Protein AF-A0A7L3ZGU1-F1 (afdb_monomer_lite)

Organism: Fregetta grallaria (NCBI:txid79628)

pLDDT: mean 94.27, std 4.83, range [75.25, 98.44]

Radius of gyration: 15.14 Å; chains: 1; bounding box: 37×28×40 Å

Secondary structure (DSSP, 8-state):
-HHHHHHHHHHHHHHHHHHHHH-GGG-SHHHHHHHHHHHHHHHHHHHHTT-GGGS-GGGGHHHHHHHHHHHS--SSHHHHHHHHHH-TTS-HHHHHHHHHH----STT--PPPHHHHHHT-

Sequence (121 aa):
VQQVFKQLFYMINAVALNNLLLRKDVCSWSTGMQLRFNISQLEEWLHGKNLQQSGAAQTLEPLIQAAQLLQLKKKTSEDAEAICSLCMSLTTQQIVKILNLYTPVNEFEERVTVAFIRDIQ

Foldseek 3Di:
DLVVLLVVLLVVLVVVLVCLLPDLVQQALVNLVVLVVVLVVVCVVCVVVVSNVSCNNVSNQQVNLLSVLRNFDQPDLVSLVVNLVRNPVDDLVSSLSSLQSYDYPDPVDDRHDPVSSVSND

Structure (mmCIF, N/CA/C/O backbone):
data_AF-A0A7L3ZGU1-F1
#
_entry.id   AF-A0A7L3ZGU1-F1
#
loop_
_atom_site.group_PDB
_atom_site.id
_atom_site.type_symbol
_atom_site.label_atom_id
_atom_site.label_alt_id
_atom_site.label_comp_id
_atom_site.label_asym_id
_atom_site.label_entity_id
_atom_site.label_seq_id
_atom_site.pdbx_PDB_ins_code
_atom_site.Cartn_x
_atom_site.Cartn_y
_atom_site.Cartn_z
_atom_site.occupancy
_atom_site.B_iso_or_equiv
_atom_site.auth_seq_id
_atom_site.auth_comp_id
_atom_site.auth_asym_id
_atom_site.auth_atom_id
_atom_site.pdbx_PDB_model_num
ATOM 1 N N . VAL A 1 1 ? -17.317 0.856 22.637 1.00 84.81 1 VAL A N 1
ATOM 2 C CA . VAL A 1 1 ? -17.214 1.769 21.467 1.00 84.81 1 VAL A CA 1
ATOM 3 C C . VAL A 1 1 ? -15.838 1.725 20.803 1.00 84.81 1 VAL A C 1
ATOM 5 O O . VAL A 1 1 ? -15.791 1.520 19.603 1.00 84.81 1 VAL A O 1
ATOM 8 N N . GLN A 1 2 ? -14.720 1.837 21.533 1.00 91.88 2 GLN A N 1
ATOM 9 C CA . GLN A 1 2 ? -13.368 1.788 20.937 1.00 91.88 2 GLN A CA 1
ATOM 10 C C . GLN A 1 2 ? -13.108 0.549 20.057 1.00 91.88 2 GLN A C 1
ATOM 12 O O . GLN A 1 2 ? -12.608 0.685 18.946 1.00 91.88 2 GLN A O 1
ATOM 17 N N . GLN A 1 3 ? -13.530 -0.641 20.501 1.00 94.94 3 GLN A N 1
ATOM 18 C CA . GLN A 1 3 ? -13.408 -1.873 19.708 1.00 94.94 3 GLN A CA 1
ATOM 19 C C . GLN A 1 3 ? -14.161 -1.816 18.369 1.00 94.94 3 GLN A C 1
ATOM 21 O O . GLN A 1 3 ? -13.691 -2.379 17.388 1.00 94.94 3 GLN A O 1
ATOM 26 N N . VAL A 1 4 ? -15.291 -1.101 18.308 1.00 96.44 4 VAL A N 1
ATOM 27 C CA . VAL A 1 4 ? -16.052 -0.919 17.062 1.00 96.44 4 VAL A CA 1
ATOM 28 C C . VAL A 1 4 ? -15.209 -0.139 16.058 1.00 96.44 4 VAL A C 1
ATOM 30 O O . VAL A 1 4 ? -15.068 -0.566 14.920 1.00 96.44 4 VAL A O 1
ATOM 33 N N . PHE A 1 5 ? -14.578 0.956 16.487 1.00 95.38 5 PHE A N 1
ATOM 34 C CA . PHE A 1 5 ? -13.709 1.745 15.611 1.00 95.38 5 PHE A CA 1
ATOM 35 C C . PHE A 1 5 ? -12.442 0.997 15.209 1.00 95.38 5 PHE A C 1
ATOM 37 O O . PHE A 1 5 ? -12.065 1.047 14.043 1.00 95.38 5 PHE A O 1
ATOM 44 N N . LYS A 1 6 ? -11.842 0.228 16.124 1.00 97.31 6 LYS A N 1
ATOM 45 C CA . LYS A 1 6 ? -10.731 -0.665 15.780 1.00 97.31 6 LYS A CA 1
ATOM 46 C C . LYS A 1 6 ? -11.124 -1.658 14.681 1.00 97.31 6 LYS A C 1
ATOM 48 O O . LYS A 1 6 ? -10.388 -1.812 13.711 1.00 97.31 6 LYS A O 1
ATOM 53 N N . GLN A 1 7 ? -12.296 -2.284 14.796 1.00 97.88 7 GLN A N 1
ATOM 54 C CA . GLN A 1 7 ? -12.783 -3.229 13.790 1.00 97.88 7 GLN A CA 1
ATOM 55 C C . GLN A 1 7 ? -13.123 -2.544 12.459 1.00 97.88 7 GLN A C 1
ATOM 57 O O . GLN A 1 7 ? -12.828 -3.089 11.399 1.00 97.88 7 GLN A O 1
ATOM 62 N N . LEU A 1 8 ? -13.709 -1.344 12.492 1.00 97.56 8 LEU A N 1
ATOM 63 C CA . LEU A 1 8 ? -13.993 -0.565 11.284 1.00 97.56 8 LEU A CA 1
ATOM 64 C C . LEU A 1 8 ? -12.707 -0.191 10.537 1.00 97.56 8 LEU A C 1
ATOM 66 O O . LEU A 1 8 ? -12.645 -0.358 9.323 1.00 97.56 8 LEU A O 1
ATOM 70 N N . PHE A 1 9 ? -11.668 0.253 11.246 1.00 98.19 9 PHE A N 1
ATOM 71 C CA . PHE A 1 9 ? -10.379 0.595 10.637 1.00 98.19 9 PHE A CA 1
ATOM 72 C C . PHE A 1 9 ? -9.679 -0.638 10.060 1.00 98.19 9 PHE A C 1
ATOM 74 O O . PHE A 1 9 ? -9.159 -0.579 8.946 1.00 98.19 9 PHE A O 1
ATOM 81 N N . TYR A 1 10 ? -9.771 -1.781 10.743 1.00 98.06 10 TYR A N 1
ATOM 82 C CA . TYR A 1 10 ? -9.307 -3.052 10.195 1.00 98.06 10 TYR A CA 1
ATOM 83 C C . TYR A 1 10 ? -10.030 -3.413 8.886 1.00 98.06 10 TYR A C 1
ATOM 85 O O . TYR A 1 10 ? -9.392 -3.840 7.926 1.00 98.06 10 TYR A O 1
ATOM 93 N N . MET A 1 11 ? -11.349 -3.203 8.809 1.00 98.25 11 MET A N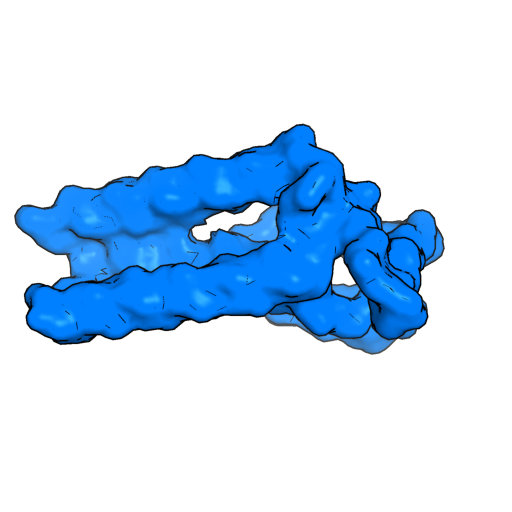 1
ATOM 94 C CA . MET A 1 11 ? -12.111 -3.441 7.578 1.00 98.25 11 MET A CA 1
ATOM 95 C C . MET A 1 11 ? -11.711 -2.480 6.454 1.00 98.25 11 MET A C 1
ATOM 97 O O . MET A 1 11 ? -11.571 -2.918 5.314 1.00 98.25 11 MET A O 1
ATOM 101 N N . ILE A 1 12 ? -11.481 -1.199 6.762 1.00 98.12 12 ILE A N 1
ATOM 102 C CA . ILE A 1 12 ? -10.967 -0.216 5.793 1.00 98.12 12 ILE A CA 1
ATOM 103 C C . ILE A 1 12 ? -9.616 -0.684 5.240 1.00 98.12 12 ILE A C 1
ATOM 105 O O . ILE A 1 12 ? -9.462 -0.760 4.021 1.00 98.12 12 ILE A O 1
ATOM 109 N N . ASN A 1 13 ? -8.680 -1.061 6.122 1.00 97.88 13 ASN A N 1
ATOM 110 C CA . ASN A 1 13 ? -7.381 -1.623 5.746 1.00 97.88 13 ASN A CA 1
ATOM 111 C C . ASN A 1 13 ? -7.547 -2.826 4.807 1.00 97.88 13 ASN A C 1
ATOM 113 O O . ASN A 1 13 ? -7.023 -2.825 3.696 1.00 97.88 13 ASN A O 1
ATOM 117 N N . ALA A 1 14 ? -8.317 -3.832 5.230 1.00 97.56 14 ALA A N 1
ATOM 118 C CA . ALA A 1 14 ? -8.482 -5.077 4.489 1.00 97.56 14 ALA A CA 1
ATOM 119 C C . ALA A 1 14 ? -9.106 -4.851 3.105 1.00 97.56 14 ALA A C 1
ATOM 121 O O . ALA A 1 14 ? -8.617 -5.385 2.111 1.00 97.56 14 ALA A O 1
ATOM 122 N N . VAL A 1 15 ? -10.160 -4.036 3.012 1.00 97.88 15 VAL A N 1
ATOM 123 C CA . VAL A 1 15 ? -10.828 -3.747 1.736 1.00 97.88 15 VAL A CA 1
ATOM 124 C C . VAL A 1 15 ? -9.913 -2.951 0.806 1.00 97.88 15 VAL A C 1
ATOM 126 O O . VAL A 1 15 ? -9.794 -3.302 -0.370 1.00 97.88 15 VAL A O 1
ATOM 129 N N . ALA A 1 16 ? -9.248 -1.906 1.301 1.00 97.38 16 ALA A N 1
ATOM 130 C CA . ALA A 1 16 ? -8.338 -1.097 0.492 1.00 97.38 16 ALA A CA 1
ATOM 131 C C . ALA A 1 16 ? -7.131 -1.912 0.003 1.00 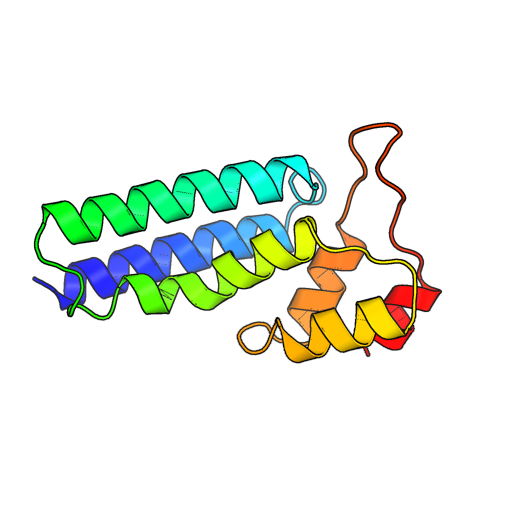97.38 16 ALA A C 1
ATOM 133 O O . ALA A 1 16 ? -6.823 -1.902 -1.191 1.00 97.38 16 ALA A O 1
ATOM 134 N N . LEU A 1 17 ? -6.496 -2.677 0.895 1.00 97.50 17 LEU A N 1
ATOM 135 C CA . LEU A 1 17 ? -5.339 -3.500 0.557 1.00 97.50 17 LEU A CA 1
ATOM 136 C C . LEU A 1 17 ? -5.709 -4.617 -0.427 1.00 97.50 17 LEU A C 1
ATOM 138 O O . LEU A 1 17 ? -4.997 -4.831 -1.404 1.00 97.50 17 LEU A O 1
ATOM 142 N N . ASN A 1 18 ? -6.852 -5.284 -0.239 1.00 97.31 18 ASN 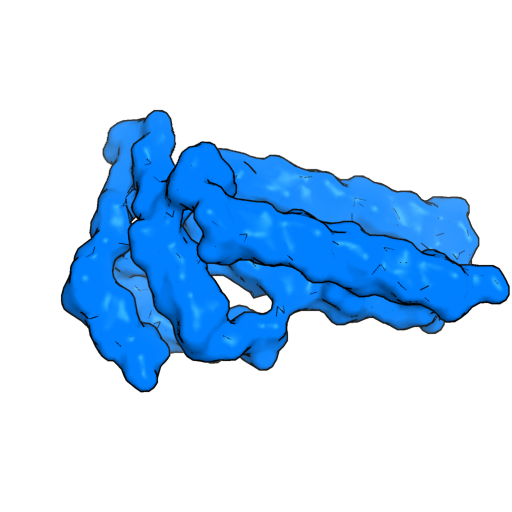A N 1
ATOM 143 C CA . ASN A 1 18 ? -7.323 -6.294 -1.188 1.00 97.31 18 ASN A CA 1
ATOM 144 C C . ASN A 1 18 ? -7.591 -5.694 -2.571 1.00 97.31 18 ASN A C 1
ATOM 146 O O . ASN A 1 18 ? -7.261 -6.319 -3.576 1.00 97.31 18 ASN A O 1
ATOM 150 N N . ASN A 1 19 ? -8.136 -4.475 -2.644 1.00 95.31 19 ASN A N 1
ATOM 151 C CA . ASN A 1 19 ? -8.303 -3.791 -3.925 1.00 95.31 19 ASN A CA 1
ATOM 152 C C . ASN A 1 19 ? -6.955 -3.558 -4.621 1.00 95.31 19 ASN A C 1
ATOM 154 O O . ASN A 1 19 ? -6.849 -3.862 -5.807 1.00 95.31 19 ASN A O 1
ATOM 158 N N . LEU A 1 20 ? -5.919 -3.116 -3.896 1.00 95.56 20 LEU A N 1
ATOM 159 C CA . LEU A 1 20 ? -4.564 -2.989 -4.455 1.00 95.56 20 LEU A CA 1
ATOM 160 C C . LEU A 1 20 ? -4.010 -4.335 -4.946 1.00 95.56 20 LEU A C 1
ATOM 162 O O . LEU A 1 20 ? -3.396 -4.403 -6.002 1.00 95.56 20 LEU A O 1
ATOM 166 N N . LEU A 1 21 ? -4.240 -5.422 -4.209 1.00 95.31 21 LEU A N 1
ATOM 167 C CA . LEU A 1 21 ? -3.697 -6.746 -4.540 1.00 95.31 21 LEU A CA 1
ATOM 168 C C . LEU A 1 21 ? -4.413 -7.443 -5.709 1.00 95.31 21 LEU A C 1
ATOM 170 O O . LEU A 1 21 ? -3.868 -8.389 -6.291 1.00 95.31 21 LEU A O 1
ATOM 174 N N . LEU A 1 22 ? -5.629 -7.009 -6.048 1.00 93.75 22 LEU A N 1
ATOM 175 C CA . LEU A 1 22 ? -6.473 -7.638 -7.068 1.00 93.75 22 LEU A CA 1
ATOM 176 C C . LEU A 1 22 ? -6.545 -6.845 -8.378 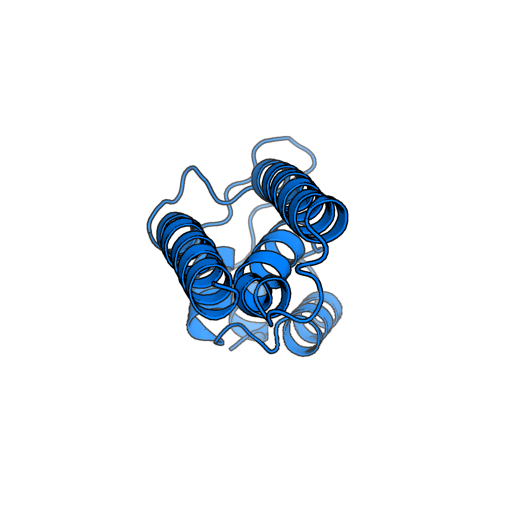1.00 93.75 22 LEU A C 1
ATOM 178 O O . LEU A 1 22 ? -6.848 -7.431 -9.419 1.00 93.75 22 LEU A O 1
ATOM 182 N N . ARG A 1 23 ? -6.262 -5.539 -8.358 1.00 90.62 23 ARG A N 1
ATOM 183 C CA . ARG A 1 23 ? -6.477 -4.641 -9.499 1.00 90.62 23 ARG A CA 1
ATOM 184 C C . ARG A 1 23 ? -5.174 -4.020 -10.000 1.00 90.62 23 ARG A C 1
ATOM 186 O O . ARG A 1 23 ? -4.424 -3.424 -9.242 1.00 90.62 23 ARG A O 1
ATOM 193 N N . LYS A 1 24 ? -4.917 -4.136 -11.307 1.00 81.19 24 LYS A N 1
ATOM 194 C CA . LYS A 1 24 ? -3.712 -3.585 -11.962 1.00 81.19 24 LYS A CA 1
ATOM 195 C C . LYS A 1 24 ? -3.763 -2.066 -12.142 1.00 81.19 24 LYS A C 1
ATOM 197 O O . LYS A 1 24 ? -2.727 -1.419 -12.160 1.00 81.19 24 LYS A O 1
ATOM 202 N N . ASP A 1 25 ? -4.960 -1.506 -12.275 1.00 84.25 25 ASP A N 1
ATOM 203 C CA . ASP A 1 25 ? -5.203 -0.099 -12.608 1.00 84.25 25 ASP A CA 1
ATOM 204 C C . ASP A 1 25 ? -5.076 0.861 -11.415 1.00 84.25 25 ASP A C 1
ATOM 206 O O . ASP A 1 25 ? -5.196 2.070 -11.581 1.00 84.25 25 ASP A O 1
ATOM 210 N N . VAL A 1 26 ? -4.826 0.335 -10.214 1.00 87.81 26 VAL A N 1
ATOM 211 C CA . VAL A 1 26 ? -4.767 1.114 -8.965 1.00 87.81 26 VAL A CA 1
ATOM 212 C C . VAL A 1 26 ? -3.386 1.093 -8.303 1.00 87.81 26 VAL A C 1
ATOM 214 O O . VAL A 1 26 ? -3.202 1.684 -7.246 1.00 87.81 26 VAL A O 1
ATOM 217 N N . CYS A 1 27 ? -2.393 0.415 -8.881 1.00 93.44 27 CYS A N 1
ATOM 218 C CA . CYS A 1 27 ? -1.040 0.379 -8.326 1.00 93.44 27 CYS A CA 1
ATOM 219 C C . CYS A 1 27 ? -0.151 1.392 -9.047 1.00 93.44 27 CYS A C 1
ATOM 221 O O . CYS A 1 27 ? 0.504 1.050 -10.024 1.00 93.44 27 CYS A O 1
ATOM 223 N N . SER A 1 28 ? -0.115 2.630 -8.559 1.00 93.69 28 SER A N 1
ATOM 224 C CA . SER A 1 28 ? 0.730 3.700 -9.105 1.00 93.69 28 SER A CA 1
ATOM 225 C C . SER A 1 28 ? 1.300 4.582 -7.994 1.00 93.69 28 SER A C 1
ATOM 227 O O . SER A 1 28 ? 0.813 4.545 -6.855 1.00 93.69 28 SER A O 1
ATOM 229 N N . TRP A 1 29 ? 2.305 5.404 -8.311 1.00 94.06 29 TRP A N 1
ATOM 230 C CA . TRP A 1 29 ? 2.846 6.372 -7.353 1.00 94.06 29 TRP A CA 1
ATOM 231 C C . TRP A 1 29 ? 1.769 7.342 -6.843 1.00 94.06 29 TRP A C 1
ATOM 233 O O . TRP A 1 29 ? 1.663 7.589 -5.638 1.00 94.06 29 TRP A O 1
ATOM 243 N N . SER A 1 30 ? 0.917 7.842 -7.748 1.00 93.44 30 SER A N 1
ATOM 244 C CA . SER A 1 30 ? -0.162 8.778 -7.410 1.00 93.44 30 SER A CA 1
ATOM 245 C C . SER A 1 30 ? -1.204 8.144 -6.487 1.00 93.44 30 SER A C 1
ATOM 247 O O . SER A 1 30 ? -1.641 8.785 -5.528 1.00 93.44 30 SER A O 1
ATOM 249 N N . THR A 1 31 ? -1.535 6.863 -6.689 1.00 94.38 31 THR A N 1
ATOM 250 C CA . THR A 1 31 ? -2.404 6.128 -5.760 1.00 94.38 31 THR A CA 1
ATOM 251 C C . THR A 1 31 ? -1.767 6.020 -4.378 1.00 94.38 31 THR A C 1
ATOM 253 O O . THR A 1 31 ? -2.451 6.220 -3.375 1.00 94.38 31 THR A O 1
ATOM 256 N N . GLY A 1 32 ? -0.454 5.784 -4.305 1.00 96.06 32 GLY A N 1
ATOM 257 C CA . GLY A 1 32 ? 0.281 5.832 -3.043 1.00 96.06 32 GLY A CA 1
ATOM 258 C C . GLY A 1 32 ? 0.121 7.181 -2.335 1.00 96.06 32 GLY A C 1
ATOM 259 O O . GLY A 1 32 ? -0.118 7.216 -1.127 1.00 96.06 32 GLY A O 1
ATOM 260 N N . MET A 1 33 ? 0.246 8.297 -3.059 1.00 95.25 33 MET A N 1
ATOM 261 C CA . MET A 1 33 ? 0.080 9.644 -2.490 1.00 95.25 33 MET A CA 1
ATOM 262 C C . MET A 1 33 ? -1.329 9.866 -1.951 1.00 95.25 33 MET A C 1
ATOM 264 O O . MET A 1 33 ? -1.496 10.330 -0.821 1.00 95.25 33 MET A O 1
ATOM 268 N N . GLN A 1 34 ? -2.338 9.478 -2.728 1.00 96.56 34 GLN A N 1
ATOM 269 C CA . GLN A 1 34 ? -3.731 9.600 -2.320 1.00 96.56 34 GLN A CA 1
ATOM 270 C C . GLN A 1 34 ? -4.040 8.750 -1.080 1.00 96.56 34 GLN A C 1
ATOM 272 O O . GLN A 1 34 ? -4.728 9.218 -0.175 1.00 96.56 34 GLN A O 1
ATOM 277 N N . LEU A 1 35 ? -3.502 7.529 -0.996 1.00 97.62 35 LEU A N 1
ATOM 278 C CA . LEU A 1 35 ? -3.658 6.674 0.182 1.00 97.62 35 LEU A CA 1
ATOM 279 C C . LEU A 1 35 ? -3.036 7.299 1.429 1.00 97.62 35 LEU A C 1
ATOM 281 O O . LEU A 1 35 ? -3.689 7.312 2.468 1.00 97.62 35 LEU A O 1
ATOM 285 N N . ARG A 1 36 ? -1.826 7.864 1.333 1.00 97.75 36 ARG A N 1
ATOM 286 C CA . ARG A 1 36 ? -1.191 8.550 2.471 1.00 97.75 36 ARG A CA 1
ATOM 287 C C . ARG A 1 36 ? -2.035 9.715 2.979 1.00 97.75 36 ARG A C 1
ATOM 289 O O . ARG A 1 36 ? -2.223 9.826 4.184 1.00 97.75 36 ARG A O 1
ATOM 296 N N . PHE A 1 37 ? -2.570 10.534 2.073 1.00 98.19 37 PHE A N 1
ATOM 297 C CA . PHE A 1 37 ? -3.474 11.623 2.444 1.00 98.19 37 PHE A CA 1
ATOM 298 C C . PHE A 1 37 ? -4.757 11.098 3.106 1.00 98.19 37 PHE A C 1
ATOM 300 O O . PHE A 1 37 ? -5.163 11.574 4.160 1.00 98.19 37 PHE A O 1
ATOM 307 N N . ASN A 1 38 ? -5.387 10.068 2.539 1.00 98.25 38 ASN A N 1
ATOM 308 C CA . ASN A 1 38 ? -6.598 9.493 3.127 1.00 98.25 38 ASN A CA 1
ATOM 309 C C . ASN A 1 38 ? -6.339 8.917 4.529 1.00 98.25 38 ASN A C 1
ATOM 311 O O . ASN A 1 38 ? -7.161 9.099 5.425 1.00 98.25 38 ASN A O 1
ATOM 315 N N . ILE A 1 39 ? -5.202 8.245 4.729 1.00 98.06 39 ILE A N 1
ATOM 316 C CA . ILE A 1 39 ? -4.806 7.702 6.032 1.00 98.06 39 ILE A CA 1
ATOM 317 C C . ILE A 1 39 ? -4.580 8.832 7.040 1.00 98.06 39 ILE A C 1
ATOM 319 O O . ILE A 1 39 ? -5.111 8.739 8.145 1.00 98.06 39 ILE A O 1
ATOM 323 N N . SER A 1 40 ? -3.905 9.926 6.662 1.00 98.06 40 SER A N 1
ATOM 324 C CA . SER A 1 40 ? -3.709 11.058 7.579 1.00 98.06 40 SER A CA 1
ATOM 325 C C . SER A 1 40 ? -5.036 11.680 8.016 1.00 98.06 40 SER A C 1
ATOM 327 O O . SER A 1 40 ? -5.204 11.988 9.194 1.00 98.06 40 SER A O 1
ATOM 329 N N . GLN A 1 41 ? -6.023 11.781 7.115 1.00 98.44 41 GLN A N 1
ATOM 330 C CA . GLN A 1 41 ? -7.365 12.248 7.487 1.00 98.44 41 GLN A CA 1
ATOM 331 C C . GLN A 1 41 ? -8.067 11.293 8.469 1.00 98.44 41 GLN A C 1
ATOM 333 O O . GLN A 1 41 ? -8.790 11.744 9.359 1.00 98.44 41 GLN A O 1
ATOM 338 N N . LEU A 1 42 ? -7.870 9.977 8.333 1.00 97.81 42 LEU A N 1
ATOM 339 C CA . LEU A 1 42 ? -8.422 8.988 9.268 1.00 97.81 42 LEU A CA 1
ATOM 340 C C . LEU A 1 42 ? -7.758 9.072 10.650 1.00 97.81 42 LEU A C 1
ATOM 342 O O . LEU A 1 42 ? -8.446 8.983 11.670 1.00 97.81 42 LEU A O 1
ATOM 346 N N . GLU A 1 43 ? -6.442 9.267 10.698 1.00 96.88 43 GLU A N 1
ATOM 347 C CA . GLU A 1 43 ? -5.687 9.464 11.940 1.00 96.88 43 GLU A CA 1
ATOM 348 C C . GLU A 1 43 ? -6.080 10.768 12.645 1.00 96.88 43 GLU A C 1
ATOM 350 O O . GLU A 1 43 ? -6.324 10.772 13.856 1.00 96.88 43 GLU A O 1
ATOM 355 N N . GLU A 1 44 ? -6.228 11.861 11.895 1.00 97.75 44 GLU A N 1
ATOM 356 C CA . GLU A 1 44 ? -6.709 13.144 12.415 1.00 97.75 44 GLU A CA 1
ATOM 357 C C . GLU A 1 44 ? -8.144 13.025 12.948 1.00 97.75 44 GLU A C 1
ATOM 359 O O . GLU A 1 44 ? -8.461 13.523 14.033 1.00 97.75 44 GLU A O 1
ATOM 364 N N . TRP A 1 45 ? -9.010 12.284 12.251 1.00 97.62 45 TRP A N 1
ATOM 365 C CA . TRP A 1 45 ? -10.363 12.005 12.727 1.00 97.62 45 TRP A CA 1
ATOM 366 C C . TRP A 1 45 ? -10.357 11.249 14.063 1.00 97.62 45 TRP A C 1
ATOM 368 O O . TRP A 1 45 ? -11.096 11.620 14.982 1.00 97.62 45 TRP A O 1
ATOM 378 N N . LEU A 1 46 ? -9.492 10.238 14.227 1.00 96.88 46 LEU A N 1
ATOM 379 C CA . LEU A 1 46 ? -9.316 9.558 15.518 1.00 96.88 46 LEU A CA 1
ATOM 380 C C . LEU A 1 46 ? -8.859 10.536 16.608 1.00 96.88 46 LEU A C 1
ATOM 382 O O . LEU A 1 46 ? -9.274 10.401 17.764 1.00 96.88 46 LEU A O 1
ATOM 386 N N . HIS A 1 47 ? -8.034 11.527 16.255 1.00 95.94 47 HIS A N 1
ATOM 387 C CA . HIS A 1 47 ? -7.505 12.518 17.193 1.00 95.94 47 HIS A CA 1
ATOM 388 C C . HIS A 1 47 ? -8.625 13.429 17.681 1.00 95.94 47 HIS A C 1
ATOM 390 O O . HIS A 1 47 ? -8.868 13.514 18.884 1.00 95.94 47 HIS A O 1
ATOM 396 N N . GLY A 1 48 ? -9.397 13.997 16.753 1.00 97.19 48 GLY A N 1
ATOM 397 C CA . GLY A 1 48 ? -10.550 14.845 17.066 1.00 97.19 48 GLY A CA 1
ATOM 398 C C . GLY A 1 48 ? -11.663 14.137 17.850 1.00 97.19 48 GLY A C 1
ATOM 399 O O . GLY A 1 48 ? -12.520 14.800 18.433 1.00 97.19 48 GLY A O 1
ATOM 400 N N . LYS A 1 49 ? -11.669 12.797 17.891 1.00 96.19 49 LYS A N 1
ATOM 401 C CA . LYS A 1 49 ? -12.614 11.987 18.681 1.00 96.19 49 LYS A CA 1
ATOM 402 C C . LYS A 1 49 ? -12.028 11.414 19.975 1.00 96.19 49 LYS A C 1
ATOM 404 O O . LYS A 1 49 ? -12.733 10.669 20.653 1.00 96.19 49 LYS A O 1
ATOM 409 N N . ASN A 1 50 ? -10.787 11.749 20.339 1.00 95.12 50 ASN A N 1
ATOM 410 C CA . ASN A 1 50 ? -10.073 11.173 21.490 1.00 95.12 50 ASN A CA 1
ATOM 411 C C . ASN A 1 50 ? -9.988 9.631 21.441 1.00 95.12 50 ASN A C 1
ATOM 413 O O . ASN A 1 50 ? -10.048 8.950 22.465 1.00 95.12 50 ASN A O 1
ATOM 417 N N . LEU A 1 51 ? -9.859 9.060 20.238 1.00 95.25 51 LEU A N 1
ATOM 418 C CA . LEU A 1 51 ? -9.810 7.613 19.995 1.00 95.25 51 LEU A CA 1
ATOM 419 C C . LEU A 1 51 ? -8.398 7.099 19.681 1.00 95.25 51 LEU A C 1
ATOM 421 O O . LEU A 1 51 ? -8.248 5.955 19.258 1.00 95.25 51 LEU A O 1
ATOM 425 N N . GLN A 1 52 ? -7.354 7.889 19.926 1.00 91.75 52 GLN A N 1
ATOM 426 C CA . GLN A 1 52 ? -5.962 7.506 19.642 1.00 91.75 52 GLN A CA 1
ATOM 427 C C . GLN A 1 52 ? -5.524 6.224 20.368 1.00 91.75 52 GLN A C 1
ATOM 429 O O . GLN A 1 52 ? -4.841 5.376 19.803 1.00 91.75 52 GLN A O 1
ATOM 434 N N . GLN A 1 53 ? -6.007 6.016 21.596 1.00 91.81 53 GLN A N 1
ATOM 435 C CA . GLN A 1 53 ? -5.707 4.817 22.388 1.00 91.81 53 GLN A CA 1
ATOM 436 C C . GLN A 1 53 ? -6.580 3.599 22.026 1.00 91.81 53 GLN A C 1
ATOM 438 O O . GLN A 1 53 ? -6.440 2.539 22.627 1.00 91.81 53 GLN A O 1
ATOM 443 N N . SER A 1 54 ? -7.488 3.715 21.047 1.00 94.25 54 SER A N 1
ATOM 444 C CA . SER A 1 54 ? -8.401 2.621 20.668 1.00 94.25 54 SER A CA 1
ATOM 445 C C . SER A 1 54 ? -7.713 1.444 19.969 1.00 94.25 54 SER A C 1
ATOM 447 O O . SER A 1 54 ? -8.317 0.379 19.821 1.00 94.25 54 SER A O 1
ATOM 449 N N . GLY A 1 55 ? -6.475 1.624 19.504 1.00 95.56 55 GLY A N 1
ATOM 450 C CA . GLY A 1 55 ? -5.779 0.635 18.689 1.00 95.56 55 GLY A CA 1
ATOM 451 C C . GLY A 1 55 ? -6.188 0.648 17.209 1.00 95.56 55 GLY A C 1
ATOM 452 O O . GLY A 1 55 ? -5.800 -0.263 16.484 1.00 95.56 55 GLY A O 1
ATOM 453 N N . ALA A 1 56 ? -7.024 1.602 16.773 1.00 96.69 56 ALA A N 1
ATOM 454 C CA . ALA A 1 56 ? -7.561 1.655 15.413 1.00 96.69 56 ALA A CA 1
ATOM 455 C C . ALA A 1 56 ? -6.508 2.056 14.367 1.00 96.69 56 ALA A C 1
ATOM 457 O O . ALA A 1 56 ? -6.424 1.407 13.326 1.00 96.69 56 ALA A O 1
A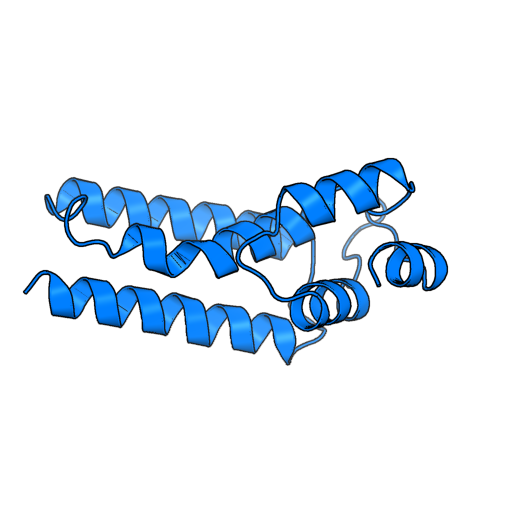TOM 458 N N . ALA A 1 57 ? -5.666 3.053 14.654 1.00 96.31 57 ALA A N 1
ATOM 459 C CA . ALA A 1 57 ? -4.615 3.501 13.735 1.00 96.31 57 ALA A CA 1
ATOM 460 C C . ALA A 1 57 ? -3.632 2.368 13.390 1.00 96.31 57 ALA A C 1
ATOM 462 O O . ALA A 1 57 ? -3.331 2.134 12.226 1.00 96.31 57 ALA A O 1
ATOM 463 N N . GLN A 1 58 ? -3.248 1.563 14.384 1.00 96.88 58 GLN A N 1
ATOM 464 C CA . GLN A 1 58 ? -2.331 0.428 14.226 1.00 96.88 58 GLN A CA 1
ATOM 465 C C . GLN A 1 58 ? -2.872 -0.646 13.271 1.00 96.88 58 GLN A C 1
ATOM 467 O O . GLN A 1 58 ? -2.104 -1.416 12.704 1.00 96.88 58 GLN A O 1
ATOM 472 N N . THR A 1 59 ? -4.192 -0.720 13.071 1.00 97.62 59 THR A N 1
ATOM 473 C CA . THR A 1 59 ? -4.776 -1.673 12.113 1.00 97.62 59 THR A CA 1
ATOM 474 C C . THR A 1 59 ? -4.565 -1.269 10.654 1.00 97.62 59 THR A C 1
ATOM 476 O O . THR A 1 59 ? -4.731 -2.118 9.780 1.00 97.62 59 THR A O 1
ATOM 479 N N . LEU A 1 60 ? -4.194 -0.011 10.386 1.00 97.88 60 LEU A N 1
ATOM 480 C CA . LEU A 1 60 ? -3.905 0.515 9.048 1.00 97.88 60 LEU A CA 1
ATOM 481 C C . LEU A 1 60 ? -2.448 0.293 8.618 1.00 97.88 60 LEU A C 1
ATOM 483 O O . LEU A 1 60 ? -2.129 0.563 7.463 1.00 97.88 60 LEU A O 1
ATOM 487 N N . GLU A 1 61 ? -1.581 -0.219 9.498 1.00 98.19 61 GLU A N 1
ATOM 488 C CA . GLU A 1 61 ? -0.145 -0.394 9.236 1.00 98.19 61 GLU A CA 1
ATOM 489 C C . GLU A 1 61 ? 0.166 -1.115 7.904 1.00 98.19 61 GLU A C 1
ATOM 491 O O . GLU A 1 61 ? 0.982 -0.607 7.132 1.00 98.19 61 GLU A O 1
ATOM 496 N N . PRO A 1 62 ? -0.519 -2.219 7.528 1.00 98.31 62 PRO A N 1
ATOM 497 C CA . PRO A 1 62 ? -0.283 -2.853 6.229 1.00 98.31 62 PRO A CA 1
ATOM 498 C C . PRO A 1 62 ? -0.596 -1.934 5.035 1.00 98.31 62 PRO A C 1
ATOM 500 O O . PRO A 1 62 ? 0.136 -1.927 4.046 1.00 98.31 62 PRO A O 1
ATOM 503 N N . LEU A 1 63 ? -1.663 -1.132 5.111 1.00 98.12 63 LEU A N 1
ATOM 504 C CA . LEU A 1 63 ? -2.019 -0.176 4.060 1.00 98.12 63 LEU A CA 1
ATOM 505 C C . LEU A 1 63 ? -1.051 1.014 4.016 1.00 98.12 63 LEU A C 1
ATOM 507 O O . LEU A 1 63 ? -0.739 1.488 2.923 1.00 98.12 63 LEU A O 1
ATOM 511 N N . ILE A 1 64 ? -0.548 1.466 5.171 1.00 98.25 64 ILE A N 1
ATOM 512 C CA . ILE A 1 64 ? 0.503 2.493 5.261 1.00 98.25 64 ILE A CA 1
ATOM 513 C C . ILE A 1 64 ? 1.750 2.019 4.513 1.00 98.25 64 ILE A C 1
ATOM 515 O O . ILE A 1 64 ? 2.227 2.715 3.613 1.00 98.25 64 ILE A O 1
ATOM 519 N N . GLN A 1 65 ? 2.226 0.811 4.815 1.00 98.38 65 GLN A N 1
ATOM 520 C CA . GLN A 1 65 ? 3.399 0.236 4.157 1.00 98.38 65 GLN A CA 1
ATOM 521 C C . GLN A 1 65 ? 3.158 -0.020 2.668 1.00 98.38 65 GLN A C 1
ATOM 523 O O . GLN A 1 65 ? 4.036 0.251 1.854 1.00 98.38 65 GLN A O 1
ATOM 528 N N . ALA A 1 66 ? 1.955 -0.447 2.269 1.00 97.94 66 ALA A N 1
ATOM 529 C CA . ALA A 1 66 ? 1.608 -0.580 0.853 1.00 97.94 66 ALA A CA 1
ATOM 530 C C . ALA A 1 66 ? 1.665 0.774 0.121 1.00 97.94 66 ALA A C 1
ATOM 532 O O . ALA A 1 66 ? 2.201 0.860 -0.984 1.00 97.94 66 ALA A O 1
ATOM 533 N N . ALA A 1 67 ? 1.168 1.850 0.738 1.00 97.75 67 ALA A N 1
ATOM 534 C CA . ALA A 1 67 ? 1.236 3.194 0.169 1.00 97.75 67 ALA A CA 1
ATOM 535 C C . ALA A 1 67 ? 2.681 3.721 0.079 1.00 97.75 67 ALA A C 1
ATOM 537 O O . ALA A 1 67 ? 3.032 4.383 -0.901 1.00 97.75 67 ALA A O 1
ATOM 538 N N . GLN A 1 68 ? 3.526 3.405 1.067 1.00 97.00 68 GLN A N 1
ATOM 539 C CA . GLN A 1 68 ? 4.960 3.710 1.043 1.00 97.00 68 GLN A CA 1
ATOM 540 C C . GLN A 1 68 ? 5.679 2.924 -0.059 1.00 97.00 68 GLN A C 1
ATOM 542 O O . GLN A 1 68 ? 6.396 3.523 -0.856 1.00 97.00 68 GLN A O 1
ATOM 547 N N . LEU A 1 69 ? 5.425 1.618 -0.173 1.00 96.69 69 LEU A N 1
ATOM 548 C CA . LEU A 1 69 ? 5.969 0.751 -1.221 1.00 96.69 69 LEU A CA 1
ATOM 549 C C . LEU A 1 69 ? 5.671 1.296 -2.623 1.00 96.69 69 LEU A C 1
ATOM 551 O O . LEU A 1 69 ? 6.554 1.315 -3.481 1.00 96.69 69 LEU A O 1
ATOM 555 N N . LEU A 1 70 ? 4.455 1.798 -2.861 1.00 95.62 70 LEU A N 1
ATOM 556 C CA . LEU A 1 70 ? 4.100 2.438 -4.131 1.00 95.62 70 LEU A CA 1
ATOM 557 C C . LEU A 1 70 ? 4.971 3.671 -4.432 1.00 95.62 70 LEU A C 1
ATOM 559 O O . LEU A 1 70 ? 5.273 3.915 -5.598 1.00 95.62 70 LEU A O 1
ATOM 563 N N . GLN A 1 71 ? 5.446 4.398 -3.419 1.00 94.00 71 GLN A N 1
ATOM 564 C CA . GLN A 1 71 ? 6.226 5.632 -3.588 1.00 94.00 71 GLN A CA 1
ATOM 565 C C . GLN A 1 71 ? 7.746 5.459 -3.547 1.00 94.00 71 GLN A C 1
ATOM 567 O O . GLN A 1 71 ? 8.461 6.335 -4.033 1.00 94.00 71 GLN A O 1
ATOM 572 N N . LEU A 1 72 ? 8.246 4.365 -2.972 1.00 93.62 72 LEU A N 1
ATOM 573 C CA . LEU A 1 72 ? 9.680 4.100 -2.889 1.00 93.62 72 LEU A CA 1
ATOM 574 C C . LEU A 1 72 ? 10.311 3.895 -4.269 1.00 93.62 72 LEU A C 1
ATOM 576 O O . LEU A 1 72 ? 9.640 3.534 -5.242 1.00 93.62 72 LEU A O 1
ATOM 580 N N . LYS A 1 73 ? 11.628 4.100 -4.335 1.00 92.38 73 LYS A N 1
ATOM 581 C CA . LYS A 1 73 ? 12.440 3.682 -5.480 1.00 92.38 73 LYS A CA 1
ATOM 582 C C . LYS A 1 73 ? 12.487 2.152 -5.541 1.00 92.38 73 LYS A C 1
ATOM 584 O O . LYS A 1 73 ? 12.314 1.479 -4.531 1.00 92.38 73 LYS A O 1
ATOM 589 N N . LYS A 1 74 ? 12.611 1.620 -6.757 1.00 93.44 74 LYS A N 1
ATOM 590 C CA . LYS A 1 74 ? 12.470 0.185 -7.063 1.00 93.44 74 LYS A CA 1
ATOM 591 C C . LYS A 1 74 ? 13.510 -0.245 -8.106 1.00 93.44 74 LYS A C 1
ATOM 593 O O . LYS A 1 74 ? 13.152 -0.878 -9.102 1.00 93.44 74 LYS A O 1
ATOM 598 N N . LYS A 1 75 ? 14.752 0.240 -7.970 1.00 91.56 75 LYS A N 1
ATOM 599 C CA . LYS A 1 75 ? 15.787 0.110 -9.008 1.00 91.56 75 LYS A CA 1
ATOM 600 C C . LYS A 1 75 ? 17.007 -0.685 -8.561 1.00 91.56 75 LYS A C 1
ATOM 602 O O . LYS A 1 75 ? 17.475 -1.504 -9.346 1.00 91.56 75 LYS A O 1
ATOM 607 N N . THR A 1 76 ? 17.537 -0.429 -7.369 1.00 94.19 76 THR A N 1
ATOM 608 C CA . THR A 1 76 ? 18.815 -1.015 -6.925 1.00 94.19 76 THR A CA 1
ATOM 609 C C . THR A 1 76 ? 18.621 -2.069 -5.838 1.00 94.19 76 THR A C 1
ATOM 611 O O . THR A 1 76 ? 17.568 -2.127 -5.211 1.00 94.19 76 THR A O 1
ATOM 614 N N . SER A 1 77 ? 19.626 -2.903 -5.578 1.00 92.94 77 SER A N 1
ATOM 615 C CA . SER A 1 77 ? 19.534 -3.890 -4.494 1.00 92.94 77 SER A CA 1
ATOM 616 C C . SER A 1 77 ? 19.389 -3.218 -3.119 1.00 92.94 77 SER A C 1
ATOM 618 O O . SER A 1 77 ? 18.665 -3.724 -2.268 1.00 92.94 77 SER A O 1
ATOM 620 N N . GLU A 1 78 ? 19.952 -2.021 -2.930 1.00 95.69 78 GLU A N 1
ATOM 621 C CA . GLU A 1 78 ? 19.733 -1.214 -1.722 1.00 95.69 78 GLU A CA 1
ATOM 622 C C . GLU A 1 78 ? 18.271 -0.753 -1.589 1.00 95.69 78 GLU A C 1
ATOM 624 O O . GLU A 1 78 ? 17.730 -0.729 -0.483 1.00 95.69 78 GLU A O 1
ATOM 629 N N . ASP A 1 79 ? 17.597 -0.423 -2.702 1.00 95.50 79 ASP A N 1
ATOM 630 C CA . ASP A 1 79 ? 16.158 -0.125 -2.680 1.00 95.50 79 ASP A CA 1
ATOM 631 C C . ASP A 1 79 ? 15.352 -1.365 -2.244 1.00 95.50 79 ASP A C 1
ATOM 633 O O . ASP A 1 79 ? 14.384 -1.242 -1.489 1.00 95.50 79 ASP A O 1
ATOM 637 N N . ALA A 1 80 ? 15.741 -2.562 -2.699 1.00 95.06 80 ALA A N 1
ATOM 638 C CA . ALA A 1 80 ? 15.099 -3.815 -2.300 1.00 95.06 80 ALA A CA 1
ATOM 639 C C . ALA A 1 80 ? 15.297 -4.108 -0.801 1.00 95.06 80 ALA A C 1
ATOM 641 O O . ALA A 1 80 ? 14.323 -4.398 -0.102 1.00 95.06 80 ALA A O 1
ATOM 642 N N . GLU A 1 81 ? 16.512 -3.939 -0.273 1.00 94.75 81 GLU A N 1
ATOM 643 C CA . GLU A 1 81 ? 16.793 -4.060 1.165 1.00 94.75 81 GLU A CA 1
ATOM 644 C C . GLU A 1 81 ? 15.989 -3.052 2.002 1.00 94.75 81 GLU A C 1
ATOM 646 O O . GLU A 1 81 ? 15.439 -3.401 3.055 1.00 94.75 81 GLU A O 1
ATOM 651 N N . ALA A 1 82 ? 15.863 -1.812 1.519 1.00 95.62 82 ALA A N 1
ATOM 652 C CA . ALA A 1 82 ? 15.061 -0.780 2.167 1.00 95.62 82 ALA A CA 1
ATOM 653 C C . ALA A 1 82 ? 13.570 -1.151 2.199 1.00 95.62 82 ALA A C 1
ATOM 655 O O . ALA A 1 82 ? 12.916 -0.975 3.230 1.00 95.62 82 ALA A O 1
ATOM 656 N N . ILE A 1 83 ? 13.032 -1.709 1.108 1.00 96.31 83 ILE A N 1
ATOM 657 C CA . ILE A 1 83 ? 11.653 -2.218 1.057 1.00 96.31 83 ILE A CA 1
ATOM 658 C C . ILE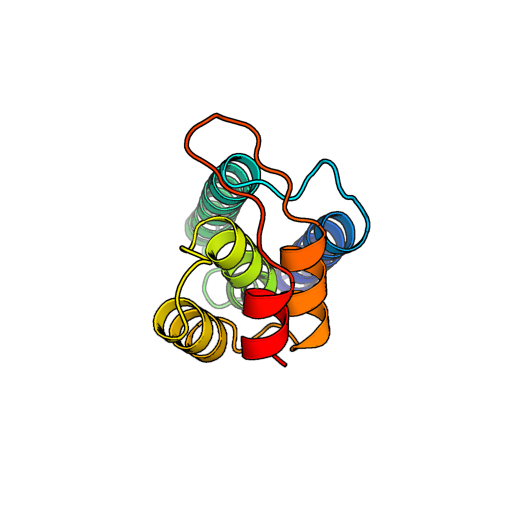 A 1 83 ? 11.453 -3.346 2.072 1.00 96.31 83 ILE A C 1
ATOM 660 O O . ILE A 1 83 ? 10.480 -3.299 2.828 1.00 96.31 83 ILE A O 1
ATOM 664 N N . CYS A 1 84 ? 12.360 -4.325 2.124 1.00 94.06 84 CYS A N 1
ATOM 665 C CA . CYS A 1 84 ? 12.275 -5.453 3.055 1.00 94.06 84 CYS A CA 1
ATOM 666 C C . CYS A 1 84 ? 12.354 -5.005 4.522 1.00 94.06 84 CYS A C 1
ATOM 668 O O . CYS A 1 84 ? 11.639 -5.539 5.368 1.00 94.06 84 CYS A O 1
ATOM 670 N N . SER A 1 85 ? 13.171 -3.992 4.814 1.00 94.44 85 SER A N 1
ATOM 671 C CA . SER A 1 85 ? 13.298 -3.422 6.160 1.00 94.44 85 SER A CA 1
ATOM 672 C C . SER A 1 85 ? 12.080 -2.587 6.570 1.00 94.44 85 SER A C 1
ATOM 674 O O . SER A 1 85 ? 11.715 -2.569 7.743 1.00 94.44 85 SER A O 1
ATOM 676 N N . LEU A 1 86 ? 11.439 -1.893 5.623 1.00 94.81 86 LEU A N 1
ATOM 677 C CA . LEU A 1 86 ? 10.279 -1.040 5.894 1.00 94.81 86 LEU A CA 1
ATOM 678 C C . LEU A 1 86 ? 8.967 -1.835 5.983 1.00 94.81 86 LEU A C 1
ATOM 680 O O . LEU A 1 86 ? 8.133 -1.566 6.845 1.00 94.81 86 LEU A O 1
ATOM 684 N N . CYS A 1 87 ? 8.756 -2.799 5.086 1.00 95.94 87 CYS A N 1
ATOM 685 C CA . CYS A 1 87 ? 7.461 -3.454 4.883 1.00 95.94 87 CYS A CA 1
ATOM 686 C C . CYS A 1 87 ? 7.246 -4.673 5.801 1.00 95.94 87 CYS A C 1
ATOM 688 O O . CYS A 1 87 ? 6.880 -5.751 5.337 1.00 95.94 87 CYS A O 1
ATOM 690 N N . MET A 1 88 ? 7.454 -4.517 7.110 1.00 96.31 88 MET A N 1
ATOM 691 C CA . MET A 1 88 ? 7.378 -5.622 8.081 1.00 96.31 88 MET A CA 1
ATOM 692 C C . MET A 1 88 ? 5.955 -6.132 8.378 1.00 96.31 88 MET A C 1
ATOM 694 O O . MET A 1 88 ? 5.778 -7.187 8.986 1.00 96.31 88 MET A O 1
ATOM 698 N N . SER A 1 89 ? 4.926 -5.376 8.006 1.00 97.38 89 SER A N 1
ATOM 699 C CA . SER A 1 89 ? 3.505 -5.712 8.187 1.00 97.38 89 SER A CA 1
ATOM 700 C C . SER A 1 89 ? 2.840 -6.208 6.903 1.00 97.38 89 SER A C 1
ATOM 702 O O . SER A 1 89 ? 1.637 -6.478 6.897 1.00 97.38 89 SER A O 1
ATOM 704 N N . LEU A 1 90 ? 3.617 -6.363 5.830 1.00 97.69 90 LEU A N 1
ATOM 705 C CA . LEU A 1 90 ? 3.220 -7.032 4.599 1.00 97.69 90 LEU A CA 1
ATOM 706 C C . LEU A 1 90 ? 3.966 -8.359 4.474 1.00 97.69 90 LEU A C 1
ATOM 708 O O . LEU A 1 90 ? 5.141 -8.478 4.801 1.00 97.69 90 LEU A O 1
ATOM 712 N N . THR A 1 91 ? 3.288 -9.375 3.952 1.00 97.06 91 THR A N 1
ATOM 713 C CA . THR A 1 91 ? 3.962 -10.621 3.566 1.00 97.06 91 THR A CA 1
ATOM 714 C C . THR A 1 91 ? 4.777 -10.409 2.290 1.00 97.06 91 THR A C 1
ATOM 716 O O . THR A 1 91 ? 4.380 -9.630 1.419 1.00 97.06 91 THR A O 1
ATOM 719 N N . THR A 1 92 ? 5.854 -11.178 2.103 1.00 96.00 92 THR A N 1
ATOM 720 C CA . THR A 1 92 ? 6.653 -11.161 0.862 1.00 96.00 92 THR A CA 1
ATOM 721 C C . THR A 1 92 ? 5.777 -11.338 -0.382 1.00 96.00 92 THR A C 1
ATOM 723 O O . THR A 1 92 ? 5.957 -10.649 -1.382 1.00 96.00 92 THR A O 1
ATOM 726 N N . GLN A 1 93 ? 4.753 -12.197 -0.311 1.00 96.44 93 GLN A N 1
ATOM 727 C CA . GLN A 1 93 ? 3.810 -12.408 -1.413 1.00 96.44 93 GLN A CA 1
ATOM 728 C C . GLN A 1 93 ? 3.001 -11.149 -1.752 1.00 96.44 93 GLN A C 1
ATOM 730 O O . GLN A 1 93 ? 2.787 -10.863 -2.930 1.00 96.44 93 GLN A O 1
ATOM 735 N N . GLN A 1 94 ? 2.567 -10.381 -0.749 1.00 97.44 94 GLN A N 1
ATOM 736 C CA . GLN A 1 94 ? 1.860 -9.116 -0.964 1.00 97.44 94 GLN A CA 1
ATOM 737 C C . GLN A 1 94 ? 2.782 -8.054 -1.567 1.00 97.44 94 GLN A C 1
ATOM 739 O O . GLN A 1 94 ? 2.375 -7.385 -2.516 1.00 97.44 94 GLN A O 1
ATOM 744 N N . ILE A 1 95 ? 4.024 -7.945 -1.082 1.00 97.38 95 ILE A N 1
ATOM 745 C CA . ILE A 1 95 ? 5.031 -7.022 -1.633 1.00 97.38 95 ILE A CA 1
ATOM 746 C C . ILE A 1 95 ? 5.275 -7.347 -3.110 1.00 97.38 95 ILE A C 1
ATOM 748 O O . ILE A 1 95 ? 5.073 -6.498 -3.979 1.00 97.38 95 ILE A O 1
ATOM 752 N N . VAL A 1 96 ? 5.609 -8.605 -3.414 1.00 96.25 96 VAL A N 1
ATOM 753 C CA . VAL A 1 96 ? 5.828 -9.088 -4.786 1.00 96.25 96 VAL A CA 1
ATOM 754 C C . VAL A 1 96 ? 4.596 -8.843 -5.658 1.00 96.25 96 VAL A C 1
ATOM 756 O O . VAL A 1 96 ? 4.730 -8.436 -6.813 1.00 96.25 96 VAL A O 1
ATOM 759 N N . LYS A 1 97 ? 3.383 -9.054 -5.134 1.00 96.38 97 LYS A N 1
ATOM 760 C CA . LYS A 1 97 ? 2.145 -8.800 -5.879 1.00 96.38 97 LYS A CA 1
ATOM 761 C C . LYS A 1 97 ? 1.995 -7.320 -6.227 1.00 96.38 97 LYS A C 1
ATOM 763 O O . LYS A 1 97 ? 1.756 -7.022 -7.393 1.00 96.38 97 LYS A O 1
ATOM 768 N N . ILE A 1 98 ? 2.173 -6.412 -5.267 1.00 96.38 98 ILE A N 1
ATOM 769 C CA . ILE A 1 98 ? 2.078 -4.961 -5.495 1.00 96.38 98 ILE A CA 1
ATOM 770 C C . ILE A 1 98 ? 3.125 -4.508 -6.520 1.00 96.38 98 ILE A C 1
ATOM 772 O O . ILE A 1 98 ? 2.782 -3.798 -7.463 1.00 96.38 98 ILE A O 1
ATOM 776 N N . LEU A 1 99 ? 4.374 -4.972 -6.398 1.00 95.25 99 LEU A N 1
ATOM 777 C CA . LEU A 1 99 ? 5.448 -4.653 -7.345 1.00 95.25 99 LEU A CA 1
ATOM 778 C C . LEU A 1 99 ? 5.133 -5.132 -8.771 1.00 95.25 99 LEU A C 1
ATOM 780 O O . LEU A 1 99 ? 5.367 -4.401 -9.729 1.00 95.25 99 LEU A O 1
ATOM 784 N N . ASN A 1 100 ? 4.547 -6.324 -8.919 1.00 94.56 100 ASN A N 1
ATOM 785 C CA . ASN A 1 100 ? 4.116 -6.849 -10.220 1.00 94.56 100 ASN A CA 1
ATOM 786 C C . ASN A 1 100 ? 2.937 -6.076 -10.834 1.00 94.56 100 ASN A C 1
ATOM 788 O O . ASN A 1 100 ? 2.804 -6.025 -12.059 1.00 94.56 100 ASN A O 1
ATOM 792 N N . LEU A 1 101 ? 2.040 -5.540 -10.002 1.00 94.38 101 LEU A N 1
ATOM 793 C CA . LEU A 1 101 ? 0.875 -4.768 -10.444 1.00 94.38 101 LEU A CA 1
ATOM 794 C C . LEU A 1 101 ? 1.211 -3.296 -10.712 1.00 94.38 101 LEU A C 1
ATOM 796 O O . LEU A 1 101 ? 0.418 -2.613 -11.360 1.00 94.38 101 LEU A O 1
ATOM 800 N N . TYR A 1 102 ? 2.366 -2.820 -10.238 1.00 93.88 102 TYR A N 1
ATOM 801 C CA . TYR A 1 102 ? 2.794 -1.435 -10.375 1.00 93.88 102 TYR A CA 1
ATOM 802 C C . TYR A 1 102 ? 2.814 -0.989 -11.842 1.00 93.88 102 TYR A C 1
ATOM 804 O O . TYR A 1 102 ? 3.551 -1.529 -12.675 1.00 93.88 102 TYR A O 1
ATOM 812 N N . THR A 1 103 ? 1.998 0.016 -12.142 1.00 90.50 103 THR A N 1
ATOM 813 C CA . THR A 1 103 ? 1.800 0.581 -13.471 1.00 90.50 103 THR A CA 1
ATOM 814 C C . THR A 1 103 ? 2.221 2.052 -13.447 1.00 90.50 103 THR A C 1
ATOM 816 O O . THR A 1 103 ? 1.536 2.866 -12.826 1.00 90.50 103 THR A O 1
ATOM 819 N N . PRO A 1 104 ? 3.336 2.404 -14.112 1.00 86.50 104 PRO A N 1
ATOM 820 C CA . PRO A 1 104 ? 3.761 3.789 -14.290 1.00 86.50 104 PRO A CA 1
ATOM 821 C C . PRO A 1 104 ? 2.673 4.632 -14.958 1.00 86.50 104 PRO A C 1
ATOM 823 O O . PRO A 1 104 ? 2.144 4.232 -15.997 1.00 86.50 104 PRO A O 1
ATOM 826 N N . VAL A 1 105 ? 2.345 5.792 -14.384 1.00 83.19 105 VAL A N 1
ATOM 827 C CA . VAL A 1 105 ? 1.307 6.696 -14.926 1.00 83.19 105 VAL A CA 1
ATOM 828 C C . VAL A 1 105 ? 1.867 7.964 -15.574 1.00 83.19 105 VAL A C 1
ATOM 830 O O . VAL A 1 105 ? 1.121 8.698 -16.218 1.00 83.19 105 VAL A O 1
ATOM 833 N N . ASN A 1 106 ? 3.166 8.234 -15.434 1.00 79.38 106 ASN A N 1
ATOM 834 C CA . ASN A 1 106 ? 3.852 9.360 -16.067 1.00 79.38 106 ASN A CA 1
ATOM 835 C C . ASN A 1 106 ? 5.297 8.985 -16.442 1.00 79.38 106 ASN A C 1
ATOM 837 O O . ASN A 1 106 ? 5.797 7.929 -16.063 1.00 79.38 106 ASN A O 1
ATOM 841 N N . GLU A 1 107 ? 5.961 9.869 -17.184 1.00 75.81 107 GLU A N 1
ATOM 842 C CA . GLU A 1 107 ? 7.326 9.695 -17.704 1.00 75.81 107 GLU A CA 1
ATOM 843 C C . GLU A 1 107 ? 8.430 9.635 -16.634 1.00 75.81 107 GLU A C 1
ATOM 845 O O . GLU A 1 107 ? 9.550 9.225 -16.930 1.00 75.81 107 GLU A O 1
ATOM 850 N N . PHE A 1 108 ? 8.123 10.005 -15.389 1.00 75.25 108 PHE A N 1
ATOM 851 C CA . PHE A 1 108 ? 9.057 9.929 -14.263 1.00 75.25 108 PHE A CA 1
ATOM 852 C C . PHE A 1 108 ? 8.994 8.579 -13.537 1.00 75.25 108 PHE A C 1
ATOM 854 O O . PHE A 1 108 ? 9.818 8.307 -12.660 1.00 75.25 108 PHE A O 1
ATOM 861 N N . GLU A 1 109 ? 8.026 7.731 -13.889 1.00 77.62 109 GLU A N 1
ATOM 862 C CA . GLU A 1 109 ? 7.867 6.394 -13.339 1.00 77.62 109 GLU A CA 1
ATOM 863 C C . GLU A 1 109 ? 8.369 5.337 -14.327 1.00 77.62 109 GLU A C 1
ATOM 865 O O . GLU A 1 109 ? 7.997 5.299 -15.498 1.00 77.62 109 GLU A O 1
ATOM 870 N N . GLU A 1 110 ? 9.190 4.419 -13.827 1.00 79.94 110 GLU A N 1
ATOM 871 C CA . GLU A 1 110 ? 9.632 3.250 -14.580 1.00 79.94 110 GLU A CA 1
ATOM 872 C C . GLU A 1 110 ? 8.939 1.994 -14.067 1.00 79.94 110 GLU A C 1
ATOM 874 O O . GLU A 1 110 ? 8.591 1.864 -12.888 1.00 79.94 110 GLU A O 1
ATOM 879 N N . ARG A 1 111 ? 8.739 1.041 -14.977 1.00 86.75 111 ARG A N 1
ATOM 880 C CA . ARG A 1 111 ? 8.169 -0.252 -14.623 1.00 86.75 111 ARG A CA 1
ATOM 881 C C . ARG A 1 111 ? 9.170 -1.034 -13.780 1.00 86.75 111 ARG A C 1
ATOM 883 O O . ARG A 1 111 ? 10.350 -1.093 -14.113 1.00 86.75 111 ARG A O 1
ATOM 890 N N . VAL A 1 112 ? 8.679 -1.684 -12.729 1.00 92.00 112 VAL A N 1
ATOM 891 C CA . VAL A 1 112 ? 9.508 -2.560 -11.896 1.00 92.00 112 VAL A CA 1
ATOM 892 C C . VAL A 1 112 ? 10.002 -3.735 -12.736 1.00 92.00 112 VAL A C 1
ATOM 894 O O . VAL A 1 112 ? 9.218 -4.386 -13.434 1.00 92.00 112 VAL A O 1
ATOM 897 N N . THR A 1 113 ? 11.306 -3.996 -12.696 1.00 93.56 113 THR A N 1
ATOM 898 C CA . THR A 1 113 ? 11.908 -5.084 -13.470 1.00 93.56 113 THR A CA 1
ATOM 899 C C . THR A 1 113 ? 11.699 -6.429 -12.776 1.00 93.56 113 THR A C 1
ATOM 901 O O . THR A 1 113 ? 11.617 -6.520 -11.553 1.00 93.56 113 THR A O 1
ATOM 904 N N . VAL A 1 114 ? 11.654 -7.511 -13.557 1.00 92.88 114 VAL A N 1
ATOM 905 C CA . VAL A 1 114 ? 11.559 -8.877 -13.006 1.00 92.88 114 VAL A CA 1
ATOM 906 C C . VAL A 1 114 ? 12.800 -9.228 -12.178 1.00 92.88 114 VAL A C 1
ATOM 908 O O . VAL A 1 114 ? 12.689 -9.969 -11.207 1.00 92.88 114 VAL A O 1
ATOM 911 N N . ALA A 1 115 ? 13.967 -8.681 -12.543 1.00 93.62 115 ALA A N 1
ATOM 912 C CA . ALA A 1 115 ? 15.199 -8.825 -11.772 1.00 93.62 115 ALA A CA 1
ATOM 913 C C . ALA A 1 115 ? 15.046 -8.221 -10.370 1.00 93.62 115 ALA A C 1
ATOM 915 O O . ALA A 1 115 ? 15.231 -8.932 -9.393 1.00 93.62 115 ALA A O 1
ATOM 916 N N . PHE A 1 116 ? 14.571 -6.976 -10.272 1.00 95.00 116 PHE A N 1
ATOM 917 C CA . PHE A 1 116 ? 14.318 -6.330 -8.983 1.00 95.00 116 PHE A CA 1
ATOM 918 C C . PHE A 1 116 ? 13.313 -7.106 -8.118 1.00 95.00 116 PHE A C 1
ATOM 920 O O . PHE A 1 116 ? 13.487 -7.246 -6.915 1.00 95.00 116 PHE A O 1
ATOM 927 N N . ILE A 1 117 ? 12.255 -7.653 -8.726 1.00 93.88 117 ILE A N 1
ATOM 928 C CA . ILE A 1 117 ? 11.269 -8.466 -7.996 1.00 93.88 117 ILE A CA 1
ATOM 929 C C . ILE A 1 117 ? 11.903 -9.743 -7.431 1.00 93.88 117 ILE A C 1
ATOM 931 O O . ILE A 1 117 ? 11.480 -10.200 -6.373 1.00 93.88 117 ILE A O 1
ATOM 935 N N . ARG A 1 118 ? 12.903 -10.315 -8.111 1.00 92.81 118 ARG A N 1
ATOM 936 C CA . ARG A 1 118 ? 13.643 -11.483 -7.621 1.00 92.81 118 ARG A CA 1
ATOM 937 C C . ARG A 1 118 ? 14.530 -11.135 -6.427 1.00 92.81 118 ARG A C 1
ATOM 939 O O . ARG A 1 118 ? 14.640 -11.966 -5.542 1.00 92.81 118 ARG A O 1
ATOM 946 N N . ASP A 1 119 ? 15.085 -9.927 -6.375 1.00 92.25 119 ASP A N 1
ATOM 947 C CA . ASP A 1 119 ? 15.907 -9.467 -5.243 1.00 92.25 119 ASP A CA 1
ATOM 948 C C . ASP A 1 119 ? 15.094 -9.313 -3.938 1.00 92.25 119 ASP A C 1
ATOM 950 O O . ASP A 1 119 ? 15.664 -9.274 -2.852 1.00 92.25 119 ASP A O 1
ATOM 954 N N . ILE A 1 120 ? 13.759 -9.245 -4.030 1.00 90.56 120 ILE A N 1
ATOM 955 C CA . ILE A 1 120 ? 12.832 -9.202 -2.883 1.00 90.56 120 ILE A CA 1
ATOM 956 C C . ILE A 1 120 ? 12.460 -10.611 -2.367 1.00 90.56 120 ILE A C 1
ATOM 958 O O . ILE A 1 120 ? 11.963 -10.735 -1.245 1.00 90.56 120 ILE A O 1
ATOM 962 N N . GLN A 1 121 ? 12.611 -11.656 -3.192 1.00 85.06 121 GLN A N 1
ATOM 963 C CA . GLN A 1 121 ? 12.169 -13.029 -2.890 1.00 85.06 121 GLN A CA 1
ATOM 964 C C . GLN A 1 121 ? 13.193 -13.806 -2.066 1.00 85.06 121 GLN A C 1
ATOM 966 O O . GLN A 1 121 ? 12.732 -14.507 -1.136 1.00 85.06 121 GLN A O 1
#

InterPro domains:
  IPR002710 Dilute domain [PF01843] (3-104)
  IPR002710 Dilute domain [PS51126] (1-121)
  IPR002710 Dilute domain [SM01132] (3-108)
  IPR052072 Vascular development regulator domain-containing protein [PTHR16027] (1-120)